Protein AF-A0A4S3LI17-F1 (afdb_monomer_lite)

Secondary structure (DSSP, 8-state):
---TTTSPPPTTS----S-STT-------SS--HHIIIIITT--

Sequence (44 aa):
MKTIATASLPAAVSLPAYDRDALKSRIVHLGFGAFHRAHQALLT

Foldseek 3Di:
DDDPVNDDDPPPDDDDPDDPVPDDDDDDDDDDDPCCVVPVVVVD

pLDDT: mean 95.38, std 3.19, range [82.69, 98.25]

Structure (mmCIF, N/CA/C/O backbone):
data_AF-A0A4S3LI17-F1
#
_entry.id   AF-A0A4S3LI17-F1
#
loop_
_atom_site.group_PDB
_atom_site.id
_atom_site.type_symbol
_atom_site.label_atom_id
_atom_site.label_alt_id
_atom_site.label_comp_id
_atom_site.label_asym_id
_atom_site.label_entity_id
_atom_site.label_seq_id
_atom_site.pdbx_PDB_ins_code
_atom_site.Cartn_x
_atom_site.Cartn_y
_atom_site.Cartn_z
_atom_site.occupancy
_atom_site.B_iso_or_equiv
_atom_site.auth_seq_id
_atom_site.auth_comp_id
_atom_site.auth_asym_id
_atom_site.auth_atom_id
_atom_site.pdbx_PDB_model_num
ATOM 1 N N . MET A 1 1 ? -15.415 5.382 -20.646 1.00 82.69 1 MET A N 1
ATOM 2 C CA . MET A 1 1 ? -14.118 5.661 -21.308 1.00 82.69 1 MET A CA 1
ATOM 3 C C . MET A 1 1 ? -13.027 4.892 -20.575 1.00 82.69 1 MET A C 1
ATOM 5 O O . MET A 1 1 ? -13.029 4.909 -19.349 1.00 82.69 1 MET A O 1
ATOM 9 N N . LYS A 1 2 ? -12.151 4.175 -21.288 1.00 87.94 2 LYS A N 1
ATOM 10 C CA . LYS A 1 2 ? -11.058 3.400 -20.676 1.00 87.94 2 LYS A CA 1
ATOM 11 C C . LYS A 1 2 ? -9.939 4.352 -20.243 1.00 87.94 2 LYS A C 1
ATOM 13 O O . LYS A 1 2 ? -9.444 5.110 -21.070 1.00 8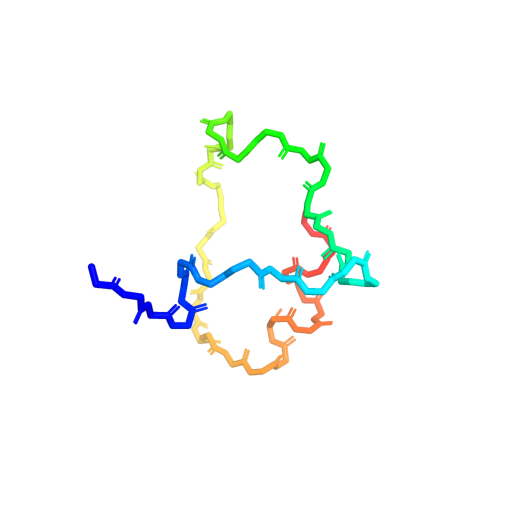7.94 2 LYS A O 1
ATOM 18 N N . THR A 1 3 ? -9.553 4.313 -18.971 1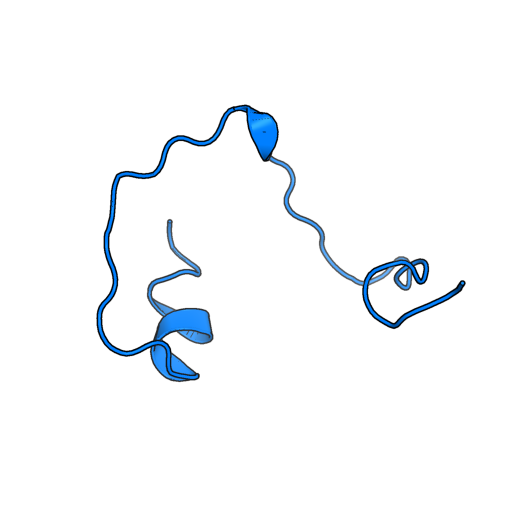.00 94.50 3 THR A N 1
ATOM 19 C CA . THR A 1 3 ? -8.423 5.075 -18.416 1.00 94.50 3 THR A CA 1
A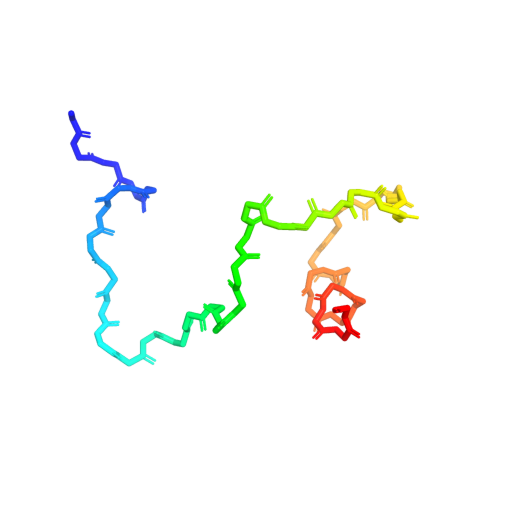TOM 20 C C . THR A 1 3 ? -7.437 4.115 -17.760 1.00 94.50 3 THR A C 1
ATOM 22 O O . THR A 1 3 ? -7.730 2.932 -17.595 1.00 94.50 3 THR A O 1
ATOM 25 N N . ILE A 1 4 ? -6.275 4.615 -17.343 1.00 89.38 4 ILE A N 1
ATOM 26 C CA . ILE A 1 4 ? -5.315 3.821 -16.563 1.00 89.38 4 ILE A CA 1
ATOM 27 C C . ILE A 1 4 ? -5.909 3.287 -15.248 1.00 89.38 4 ILE A C 1
ATOM 29 O O . ILE A 1 4 ? -5.475 2.249 -14.772 1.00 89.38 4 ILE A O 1
ATOM 33 N N . ALA A 1 5 ? -6.922 3.959 -14.688 1.00 88.00 5 ALA A N 1
ATOM 34 C CA . ALA A 1 5 ? -7.573 3.551 -13.444 1.00 88.00 5 ALA A CA 1
ATOM 35 C C . ALA A 1 5 ? -8.649 2.470 -13.647 1.00 88.00 5 ALA A C 1
ATOM 37 O O . ALA A 1 5 ? -9.020 1.796 -12.693 1.00 88.00 5 ALA A O 1
ATOM 38 N N . THR A 1 6 ? -9.171 2.319 -14.869 1.00 91.19 6 THR A N 1
ATOM 39 C CA . THR A 1 6 ? -10.250 1.367 -15.196 1.00 91.19 6 THR A CA 1
ATOM 40 C C . THR A 1 6 ? -9.806 0.255 -16.141 1.00 91.19 6 THR A C 1
ATOM 42 O O . THR A 1 6 ? -10.596 -0.621 -16.489 1.00 91.19 6 THR A O 1
ATOM 45 N N . ALA A 1 7 ? -8.548 0.273 -16.582 1.00 94.25 7 ALA A N 1
ATOM 46 C CA . ALA A 1 7 ? -7.968 -0.816 -17.347 1.00 94.25 7 ALA A CA 1
ATOM 47 C C . ALA A 1 7 ? -7.769 -2.052 -16.454 1.00 94.25 7 ALA A C 1
ATOM 49 O O . ALA A 1 7 ? -7.339 -1.937 -15.310 1.00 94.25 7 ALA A O 1
ATOM 50 N N . SER A 1 8 ? -8.046 -3.242 -16.999 1.00 93.44 8 SER A N 1
ATOM 51 C CA . SER A 1 8 ? -7.713 -4.500 -16.324 1.00 93.44 8 SER A CA 1
ATOM 52 C C . SER A 1 8 ? -6.204 -4.604 -16.130 1.00 93.44 8 SER A C 1
ATOM 54 O O . SER A 1 8 ? -5.437 -4.365 -17.065 1.00 93.44 8 SER A O 1
ATOM 56 N N . LEU A 1 9 ? -5.792 -4.995 -14.929 1.00 93.56 9 LEU A N 1
ATOM 57 C CA . LEU A 1 9 ? -4.391 -5.228 -14.603 1.00 93.56 9 LEU A CA 1
ATOM 58 C C . LEU A 1 9 ? -3.930 -6.602 -15.124 1.00 93.56 9 LEU A C 1
ATOM 60 O O . LEU A 1 9 ? -4.754 -7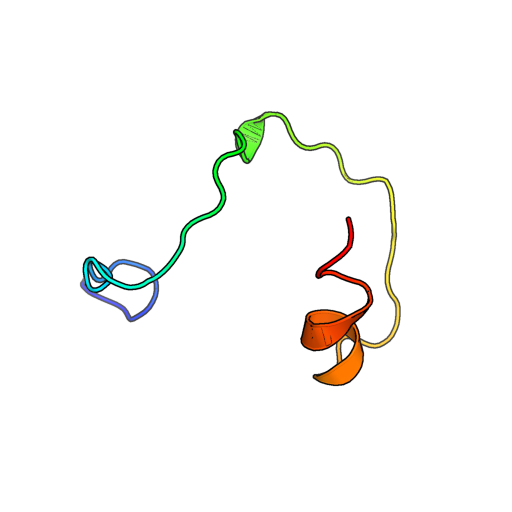.513 -15.251 1.00 93.56 9 LEU A O 1
ATOM 64 N N . PRO A 1 10 ? -2.630 -6.776 -15.432 1.00 95.00 10 PRO A N 1
ATOM 65 C CA . PRO A 1 10 ? -2.050 -8.090 -15.698 1.00 95.00 10 PRO A CA 1
ATOM 66 C C . PRO A 1 10 ? -2.191 -9.028 -14.494 1.00 95.00 10 PRO A C 1
ATOM 68 O O . PRO A 1 10 ? -2.081 -8.590 -13.353 1.00 95.00 10 PRO A O 1
ATOM 71 N N . ALA A 1 11 ? -2.330 -10.332 -14.747 1.00 95.19 11 ALA A N 1
ATOM 72 C CA . ALA A 1 11 ? -2.537 -11.338 -13.697 1.00 95.19 11 ALA A CA 1
ATOM 73 C C . ALA A 1 11 ? -1.400 -11.423 -12.658 1.00 95.19 11 ALA A C 1
ATOM 75 O O . ALA A 1 11 ? -1.627 -11.859 -11.537 1.00 95.19 11 ALA A O 1
ATOM 76 N N . ALA A 1 12 ? -0.181 -11.002 -13.014 1.00 97.25 12 ALA A N 1
ATOM 77 C CA . ALA A 1 12 ? 0.970 -11.005 -12.111 1.00 97.25 12 ALA A CA 1
ATOM 78 C C . ALA A 1 12 ? 0.977 -9.838 -11.102 1.00 97.25 12 ALA A C 1
ATOM 80 O O . ALA A 1 12 ? 1.807 -9.822 -10.194 1.00 97.25 12 ALA A O 1
ATOM 81 N N . VAL A 1 13 ? 0.103 -8.838 -11.262 1.00 95.81 13 VAL A N 1
ATOM 82 C CA . VAL A 1 13 ? 0.035 -7.695 -10.343 1.00 95.81 13 VAL A CA 1
ATOM 83 C C . VAL A 1 13 ? -0.702 -8.114 -9.077 1.00 95.81 13 VAL A C 1
ATOM 85 O O . VAL A 1 13 ? -1.886 -8.439 -9.120 1.00 95.81 13 VAL A O 1
ATOM 88 N N . SER A 1 14 ? -0.002 -8.072 -7.943 1.00 95.25 14 SER A N 1
ATOM 89 C CA . SER A 1 14 ? -0.622 -8.304 -6.640 1.00 95.25 14 SER A CA 1
ATOM 90 C C . SER A 1 14 ? -1.629 -7.200 -6.319 1.00 95.25 14 SER A C 1
ATOM 92 O O . SER A 1 14 ? -1.342 -6.011 -6.480 1.00 95.25 14 SER A O 1
ATOM 94 N N . LEU A 1 15 ? -2.808 -7.606 -5.860 1.00 93.50 15 LEU A N 1
ATOM 95 C CA . LEU A 1 15 ? -3.890 -6.722 -5.446 1.00 93.50 15 LEU A CA 1
ATOM 96 C C . LEU A 1 15 ? -4.068 -6.785 -3.926 1.00 93.50 15 LEU A C 1
ATOM 98 O O . LEU A 1 15 ? -3.767 -7.817 -3.323 1.00 93.50 15 LEU A O 1
ATOM 102 N N . PRO A 1 16 ? -4.590 -5.721 -3.289 1.00 94.75 16 PRO A N 1
ATOM 103 C CA . PRO A 1 16 ? -5.003 -5.791 -1.894 1.00 94.75 16 PRO A CA 1
ATOM 104 C C . PRO A 1 16 ? -6.004 -6.931 -1.678 1.00 94.75 16 PRO A C 1
ATOM 106 O O . PRO A 1 16 ? -7.011 -7.012 -2.376 1.00 94.75 16 PRO A O 1
ATOM 109 N N . ALA A 1 17 ? -5.730 -7.797 -0.703 1.00 95.69 17 ALA A N 1
ATOM 110 C CA . ALA A 1 17 ? -6.603 -8.922 -0.358 1.00 95.69 17 ALA A CA 1
ATOM 111 C C . ALA A 1 17 ? -7.691 -8.552 0.669 1.00 95.69 17 ALA A C 1
ATOM 113 O O . ALA A 1 17 ? -8.521 -9.386 1.020 1.00 95.69 17 ALA A O 1
ATOM 114 N N . TYR A 1 18 ? -7.668 -7.319 1.180 1.00 95.00 18 TYR A N 1
ATOM 115 C CA . TYR A 1 18 ? -8.635 -6.805 2.146 1.00 95.00 18 TYR A CA 1
ATOM 116 C C . TYR A 1 18 ? -9.770 -6.035 1.461 1.00 95.00 18 TYR A C 1
ATOM 118 O O . TYR A 1 18 ? -9.581 -5.426 0.405 1.00 95.00 18 TYR A O 1
ATOM 126 N N . ASP A 1 19 ? -10.939 -6.015 2.104 1.00 96.50 19 ASP A N 1
ATOM 127 C CA . ASP A 1 19 ? -12.056 -5.168 1.693 1.00 96.50 19 ASP A CA 1
ATOM 128 C C . ASP A 1 19 ? -11.716 -3.693 1.946 1.00 96.50 19 ASP A C 1
ATOM 130 O O . ASP A 1 19 ? -11.513 -3.254 3.081 1.00 96.50 19 ASP A O 1
ATOM 134 N N . ARG A 1 20 ? -11.634 -2.925 0.860 1.00 95.25 20 ARG A N 1
ATOM 135 C CA . ARG A 1 20 ? -11.288 -1.504 0.899 1.00 95.25 20 ARG A CA 1
ATOM 136 C C . ARG A 1 20 ? -12.431 -0.649 1.441 1.00 95.25 20 ARG A C 1
ATOM 138 O O . ARG A 1 20 ? -12.140 0.400 2.014 1.00 95.25 20 ARG A O 1
ATOM 145 N N . ASP A 1 21 ? -13.681 -1.092 1.308 1.00 97.31 21 ASP A N 1
ATOM 146 C CA . ASP A 1 21 ? -14.859 -0.337 1.753 1.00 97.31 21 ASP A CA 1
ATOM 147 C C . ASP A 1 21 ? -15.054 -0.433 3.275 1.00 97.31 21 ASP A C 1
ATOM 149 O O . ASP A 1 21 ? -15.643 0.453 3.897 1.00 97.31 21 ASP A O 1
ATOM 153 N N . ALA A 1 22 ? -14.487 -1.465 3.907 1.00 97.75 22 ALA A N 1
ATOM 154 C CA . ALA A 1 22 ? -14.472 -1.623 5.359 1.00 97.75 22 ALA A CA 1
ATOM 155 C C . ALA A 1 22 ? -13.430 -0.734 6.075 1.00 97.75 22 ALA A C 1
ATOM 157 O O . ALA A 1 22 ? -13.480 -0.586 7.304 1.00 97.75 22 ALA A O 1
ATOM 158 N N . LEU A 1 23 ? -12.470 -0.148 5.345 1.00 97.06 23 LEU A N 1
ATOM 159 C CA . LEU A 1 23 ? -11.397 0.653 5.937 1.00 97.06 23 LEU A CA 1
ATOM 160 C C . LEU A 1 23 ? -11.915 1.982 6.504 1.00 97.06 23 LEU A C 1
ATOM 162 O O . LEU A 1 23 ? -12.730 2.678 5.906 1.00 97.06 23 LEU A O 1
ATOM 166 N N . LYS A 1 24 ? -11.374 2.382 7.661 1.00 97.94 24 LYS A N 1
ATOM 167 C CA . LYS A 1 24 ? -11.645 3.684 8.289 1.00 97.94 24 LYS A CA 1
ATOM 168 C C . LYS A 1 24 ? -10.361 4.498 8.362 1.00 97.94 24 LYS A C 1
ATOM 170 O O . LYS A 1 24 ? -9.357 4.008 8.876 1.00 97.94 24 LYS A O 1
ATOM 175 N N . SER A 1 25 ? -10.406 5.752 7.921 1.00 97.62 25 SER A N 1
ATOM 176 C CA . SER A 1 25 ? -9.276 6.678 8.041 1.00 97.62 25 SER A CA 1
ATOM 177 C C . SER A 1 25 ? -8.918 6.913 9.511 1.00 97.62 25 SER A C 1
ATOM 179 O O . SER A 1 25 ? -9.746 7.389 10.286 1.00 97.62 25 SER A O 1
ATOM 181 N N . ARG A 1 26 ? -7.684 6.569 9.898 1.00 97.50 26 ARG A N 1
ATOM 182 C CA . ARG A 1 26 ? -7.168 6.714 11.277 1.00 97.50 26 ARG A CA 1
ATOM 183 C C . ARG A 1 26 ? -5.790 7.367 11.372 1.00 97.50 26 ARG A C 1
ATOM 185 O O . ARG A 1 26 ? -5.353 7.697 12.466 1.00 97.50 26 ARG A O 1
ATOM 192 N N . ILE A 1 27 ? -5.110 7.541 10.242 1.00 97.62 27 ILE A N 1
ATOM 193 C CA . ILE A 1 27 ? -3.772 8.127 10.155 1.00 97.62 27 ILE A CA 1
ATOM 194 C C . ILE A 1 27 ? -3.833 9.253 9.125 1.00 97.62 27 ILE A C 1
ATOM 196 O O . ILE A 1 27 ? -4.326 9.048 8.016 1.00 97.62 27 ILE A O 1
ATOM 200 N N . VAL A 1 28 ? -3.327 10.433 9.487 1.00 97.81 28 VAL A N 1
ATOM 201 C CA . VAL A 1 28 ? -3.100 11.542 8.554 1.00 97.81 28 VAL A CA 1
ATOM 202 C C . VAL A 1 28 ? -1.610 11.608 8.267 1.00 97.81 28 VAL A C 1
ATOM 204 O O . VAL A 1 28 ? -0.802 11.721 9.186 1.00 97.81 28 VAL A O 1
ATOM 207 N N . HIS A 1 29 ? -1.247 11.545 6.990 1.00 97.88 29 HIS A N 1
ATOM 208 C CA . HIS A 1 29 ? 0.131 11.711 6.558 1.00 97.88 29 HIS A CA 1
ATOM 209 C C . HIS A 1 29 ? 0.318 13.072 5.883 1.00 97.88 29 HIS A C 1
ATOM 211 O O . HIS A 1 29 ? -0.387 13.401 4.930 1.00 97.88 29 HIS A O 1
ATOM 217 N N . LEU A 1 30 ? 1.283 13.855 6.367 1.00 97.25 30 LEU A N 1
ATOM 218 C CA . LEU A 1 30 ? 1.642 15.158 5.811 1.00 97.25 30 LEU A CA 1
ATOM 219 C C . LEU A 1 30 ? 2.966 15.018 5.050 1.00 97.25 30 LEU A C 1
ATOM 221 O O . LEU A 1 30 ? 4.010 14.816 5.662 1.00 97.25 30 LEU A O 1
ATOM 225 N N . GLY A 1 31 ? 2.908 15.116 3.718 1.00 96.44 31 GLY A N 1
ATOM 226 C CA . GLY A 1 31 ? 4.070 14.959 2.831 1.00 96.44 31 GLY A CA 1
ATOM 227 C C . GLY A 1 31 ? 4.076 13.653 2.027 1.00 96.44 31 GLY A C 1
ATOM 228 O O . GLY A 1 31 ? 4.927 12.795 2.219 1.00 96.44 31 GLY A O 1
ATOM 229 N N . PHE A 1 32 ? 3.157 13.513 1.065 1.00 96.62 32 PHE A N 1
ATOM 230 C CA . PHE A 1 32 ? 2.934 12.279 0.295 1.00 96.62 32 PHE A CA 1
ATOM 231 C C . PHE A 1 32 ? 4.000 11.993 -0.792 1.00 96.62 32 PHE A C 1
ATOM 233 O O . PHE A 1 32 ? 3.756 12.081 -2.000 1.00 96.62 32 PHE A O 1
ATOM 240 N N . GLY A 1 33 ? 5.210 11.639 -0.357 1.00 97.94 33 GLY A N 1
ATOM 241 C CA . GLY A 1 33 ? 6.348 11.316 -1.222 1.00 97.94 33 GLY A CA 1
ATOM 242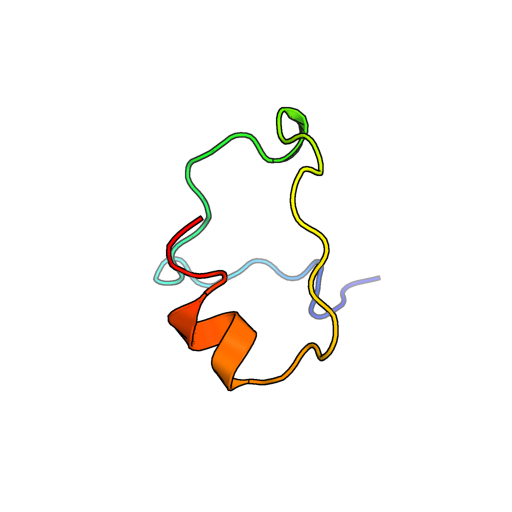 C C . GLY A 1 33 ? 6.453 9.840 -1.632 1.00 97.94 33 GLY A C 1
ATOM 243 O O . GLY A 1 33 ? 5.688 8.980 -1.194 1.00 97.94 33 GLY A O 1
ATOM 244 N N . ALA A 1 34 ? 7.455 9.531 -2.462 1.00 98.25 34 ALA A N 1
ATOM 245 C CA . ALA A 1 34 ? 7.755 8.153 -2.867 1.00 98.25 34 ALA A CA 1
ATOM 246 C C . ALA A 1 34 ? 8.140 7.262 -1.674 1.00 98.25 34 ALA A C 1
ATOM 248 O O . ALA A 1 34 ? 7.694 6.121 -1.598 1.00 98.25 34 ALA A O 1
ATOM 249 N N . PHE A 1 35 ? 8.897 7.806 -0.716 1.00 97.56 35 PHE A N 1
ATOM 250 C CA . PHE A 1 35 ? 9.316 7.078 0.482 1.00 97.56 35 PHE A CA 1
ATOM 251 C C . PHE A 1 35 ? 8.127 6.649 1.349 1.00 97.56 35 PHE A C 1
ATOM 253 O O . PHE A 1 35 ? 8.036 5.489 1.738 1.00 97.56 35 PHE A O 1
ATOM 260 N N . HIS A 1 36 ? 7.164 7.547 1.584 1.00 98.06 36 HIS A N 1
ATOM 261 C CA . HIS A 1 36 ? 5.957 7.204 2.334 1.00 98.06 36 HIS A CA 1
ATOM 262 C C . HIS A 1 36 ? 5.212 6.021 1.697 1.00 98.06 36 HIS A C 1
ATOM 264 O O . HIS A 1 36 ? 4.894 5.057 2.394 1.00 98.06 36 HIS A O 1
ATOM 270 N N . ARG A 1 37 ? 5.005 6.056 0.371 1.00 96.88 37 ARG A N 1
ATOM 271 C CA . ARG A 1 37 ? 4.321 4.982 -0.369 1.00 96.88 37 ARG A CA 1
ATOM 272 C C . ARG A 1 37 ? 5.056 3.644 -0.292 1.00 96.88 37 ARG A C 1
ATOM 274 O O . ARG A 1 37 ? 4.410 2.610 -0.204 1.00 96.88 37 ARG A O 1
ATOM 281 N N . ALA A 1 38 ? 6.385 3.669 -0.345 1.00 97.8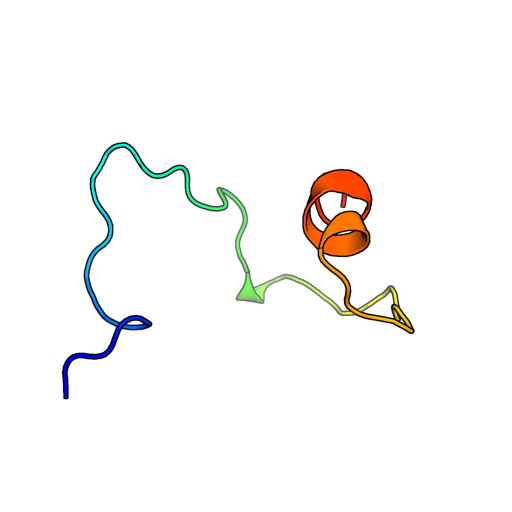8 38 ALA A N 1
ATOM 282 C CA . ALA A 1 38 ? 7.202 2.461 -0.400 1.00 97.88 38 ALA A CA 1
ATOM 283 C C . ALA A 1 38 ? 7.549 1.870 0.979 1.00 97.88 38 ALA A C 1
ATOM 285 O O . ALA A 1 38 ? 8.070 0.759 1.025 1.00 97.88 38 ALA A O 1
ATOM 286 N N . HIS A 1 39 ? 7.331 2.594 2.084 1.00 97.56 39 HIS A N 1
ATOM 287 C CA . HIS A 1 39 ? 7.722 2.150 3.432 1.00 97.56 39 HIS A CA 1
ATOM 288 C C . HIS A 1 39 ? 6.594 2.247 4.456 1.00 97.56 39 HIS A C 1
ATOM 290 O O . HIS A 1 39 ? 6.169 1.231 4.992 1.00 97.56 39 HIS A O 1
ATOM 296 N N . GLN A 1 40 ? 6.103 3.453 4.748 1.00 97.56 40 GLN A N 1
ATOM 297 C CA . GLN A 1 40 ? 5.107 3.635 5.810 1.00 97.56 40 GLN A CA 1
ATOM 298 C C . GLN A 1 40 ? 3.752 3.051 5.409 1.00 97.56 40 GLN A C 1
ATOM 300 O O . GLN A 1 40 ? 3.192 2.264 6.160 1.00 97.56 40 GLN A O 1
ATOM 305 N N . ALA A 1 41 ? 3.260 3.382 4.211 1.00 96.94 41 ALA A N 1
ATOM 306 C CA . ALA A 1 41 ? 1.987 2.869 3.699 1.00 96.94 41 ALA A CA 1
ATOM 307 C C . ALA A 1 41 ? 2.027 1.371 3.348 1.00 96.94 41 ALA A C 1
ATOM 309 O O . ALA A 1 41 ? 0.985 0.763 3.140 1.00 96.94 41 ALA A O 1
ATOM 310 N N . LEU A 1 42 ? 3.222 0.776 3.255 1.00 96.06 42 LEU A N 1
ATOM 311 C CA . LEU A 1 42 ? 3.385 -0.652 2.990 1.00 96.06 42 LEU A CA 1
ATOM 312 C C . LEU A 1 42 ? 3.087 -1.513 4.230 1.00 96.06 42 LEU A C 1
ATOM 314 O O . LEU A 1 42 ? 2.714 -2.671 4.084 1.00 96.06 42 LEU A O 1
ATOM 318 N N . LEU A 1 43 ? 3.272 -0.964 5.436 1.00 95.62 43 LEU A N 1
ATOM 319 C CA . LEU A 1 43 ? 3.163 -1.695 6.707 1.00 95.62 43 LEU A CA 1
ATOM 320 C C . LEU A 1 43 ? 1.869 -1.398 7.487 1.00 95.62 43 LEU A C 1
ATOM 322 O O . LEU A 1 43 ? 1.752 -1.806 8.642 1.00 95.62 43 LEU A O 1
ATOM 326 N N . THR A 1 44 ? 0.926 -0.675 6.880 1.00 93.25 44 THR A N 1
ATOM 327 C CA . THR A 1 44 ? -0.417 -0.405 7.427 1.00 93.25 44 THR A CA 1
ATOM 328 C C . THR A 1 44 ? -1.426 -1.418 6.924 1.00 93.25 44 THR A C 1
ATOM 330 O O . THR A 1 44 ? -2.222 -1.900 7.755 1.00 93.25 44 THR A O 1
#

Radius of gyration: 13.59 Å; chains: 1; bounding box: 24×26×33 Å